Protein AF-A0A2E4LG62-F1 (afdb_monomer_lite)

Radius of gyration: 18.23 Å; chains: 1; bounding box: 43×24×70 Å

pLDDT: mean 83.79, std 17.03, range [43.47, 97.44]

Structure (mmCIF, N/CA/C/O backbone):
data_AF-A0A2E4LG62-F1
#
_entry.id   AF-A0A2E4LG62-F1
#
loop_
_atom_site.group_PDB
_atom_site.id
_atom_site.type_symbol
_atom_site.label_atom_id
_atom_site.label_alt_id
_atom_site.label_comp_id
_atom_site.label_asym_id
_atom_site.label_entity_id
_atom_site.label_seq_id
_atom_site.pdbx_PDB_ins_code
_atom_site.Cartn_x
_atom_site.Cartn_y
_atom_site.Cartn_z
_atom_site.occupancy
_atom_site.B_iso_or_equiv
_atom_site.auth_seq_id
_atom_site.auth_comp_id
_atom_site.auth_asym_id
_atom_site.auth_atom_id
_atom_site.pdbx_PDB_model_num
ATOM 1 N N . MET A 1 1 ? -5.673 -0.926 -17.988 1.00 55.50 1 MET A N 1
ATOM 2 C CA . MET A 1 1 ? -4.656 -1.997 -17.937 1.00 55.50 1 MET A CA 1
ATOM 3 C C . MET A 1 1 ? -4.007 -1.927 -16.561 1.00 55.50 1 MET A C 1
ATOM 5 O O . MET A 1 1 ? -3.935 -0.825 -16.035 1.00 55.50 1 MET A O 1
ATOM 9 N N . ILE A 1 2 ? -3.668 -3.053 -15.926 1.00 65.44 2 ILE A N 1
ATOM 10 C CA . ILE A 1 2 ? -2.870 -3.044 -14.687 1.00 65.44 2 ILE A CA 1
ATOM 11 C C . ILE A 1 2 ? -1.442 -3.354 -15.114 1.00 65.44 2 ILE A C 1
ATOM 13 O O . ILE A 1 2 ? -1.186 -4.470 -15.559 1.00 65.44 2 ILE A O 1
ATOM 17 N N . ASP A 1 3 ? -0.545 -2.382 -14.987 1.00 74.25 3 ASP A N 1
ATOM 18 C CA . ASP A 1 3 ? 0.838 -2.543 -15.449 1.00 74.25 3 ASP A CA 1
ATOM 19 C C . ASP A 1 3 ? 1.699 -3.269 -14.410 1.00 74.25 3 ASP A C 1
ATOM 21 O O . ASP A 1 3 ? 2.605 -4.026 -14.756 1.00 74.25 3 ASP A O 1
ATOM 25 N N . TYR A 1 4 ? 1.371 -3.106 -13.123 1.00 87.12 4 TYR A N 1
ATOM 26 C CA . TYR A 1 4 ? 2.115 -3.694 -12.013 1.00 87.12 4 TYR A CA 1
ATOM 27 C C . TYR A 1 4 ? 1.206 -4.115 -10.854 1.00 87.12 4 TYR A C 1
ATOM 29 O O . TYR A 1 4 ? 0.151 -3.527 -10.608 1.00 87.12 4 TYR A O 1
ATOM 37 N N . LEU A 1 5 ? 1.651 -5.137 -10.118 1.00 94.88 5 LEU A N 1
ATOM 38 C CA . LEU A 1 5 ? 1.071 -5.541 -8.841 1.00 94.88 5 LEU A CA 1
ATOM 39 C C . LEU A 1 5 ? 1.925 -5.022 -7.683 1.00 94.88 5 LEU A C 1
ATOM 41 O O . LEU A 1 5 ? 3.155 -5.027 -7.753 1.00 94.88 5 LEU A O 1
ATOM 45 N N . TYR A 1 6 ? 1.235 -4.625 -6.622 1.00 96.38 6 TYR A N 1
ATOM 46 C CA . TYR A 1 6 ? 1.776 -4.066 -5.391 1.00 96.38 6 TYR A CA 1
ATOM 47 C C . TYR A 1 6 ? 1.374 -4.946 -4.216 1.00 96.38 6 TYR A C 1
ATOM 49 O O . TYR A 1 6 ? 0.256 -5.472 -4.193 1.00 96.38 6 TYR A O 1
ATOM 57 N N . THR A 1 7 ? 2.262 -5.108 -3.243 1.00 97.44 7 THR A N 1
ATOM 58 C CA . THR A 1 7 ? 2.039 -5.988 -2.091 1.00 97.44 7 THR A CA 1
ATOM 59 C C . THR A 1 7 ? 1.601 -5.175 -0.882 1.00 97.44 7 THR A C 1
ATOM 61 O O . THR A 1 7 ? 2.104 -4.083 -0.647 1.00 97.44 7 THR A O 1
ATOM 64 N N . VAL A 1 8 ? 0.683 -5.710 -0.078 1.00 97.25 8 VAL A N 1
ATOM 65 C CA . VAL A 1 8 ? 0.341 -5.136 1.227 1.00 97.25 8 VAL A CA 1
ATOM 66 C C . VAL A 1 8 ? 0.858 -6.052 2.325 1.00 97.25 8 VAL A C 1
ATOM 68 O O . VAL A 1 8 ? 0.540 -7.246 2.351 1.00 97.25 8 VAL A O 1
ATOM 71 N N . TYR A 1 9 ? 1.626 -5.476 3.243 1.00 96.19 9 TYR A N 1
ATOM 72 C CA . TYR A 1 9 ? 2.153 -6.120 4.434 1.00 96.19 9 TYR A CA 1
ATOM 73 C C . TYR A 1 9 ? 1.497 -5.521 5.677 1.00 96.19 9 TYR A C 1
ATOM 75 O O . TYR A 1 9 ? 1.396 -4.307 5.795 1.00 96.19 9 TYR A O 1
ATOM 83 N N . PHE A 1 10 ? 1.087 -6.357 6.623 1.00 93.50 10 PHE A N 1
ATOM 84 C CA . PHE A 1 10 ? 0.621 -5.955 7.947 1.00 93.50 10 PHE A CA 1
ATOM 85 C C . PHE A 1 10 ? 1.522 -6.593 8.999 1.00 93.50 10 PHE A C 1
ATOM 87 O O . PHE A 1 10 ? 1.630 -7.819 9.040 1.00 93.50 10 PHE A O 1
ATOM 94 N N . ASN A 1 11 ? 2.210 -5.779 9.807 1.00 90.94 11 ASN A N 1
ATOM 95 C CA . ASN A 1 11 ? 3.221 -6.235 10.771 1.00 90.94 11 ASN A CA 1
ATOM 96 C C . ASN A 1 11 ? 4.191 -7.266 10.151 1.00 90.94 11 ASN A C 1
ATOM 98 O O . ASN A 1 11 ? 4.348 -8.383 10.644 1.00 90.94 11 ASN A O 1
ATOM 102 N N . ASN A 1 12 ? 4.788 -6.897 9.011 1.00 87.75 12 ASN A N 1
ATOM 103 C CA . ASN A 1 12 ? 5.714 -7.701 8.197 1.00 87.75 12 ASN A CA 1
ATOM 104 C C . ASN A 1 12 ? 5.143 -9.006 7.609 1.00 87.75 12 ASN A C 1
ATOM 106 O O . ASN A 1 12 ? 5.885 -9.806 7.042 1.00 87.75 12 ASN A O 1
ATOM 110 N N . ARG A 1 13 ? 3.825 -9.227 7.673 1.00 91.19 13 ARG A N 1
ATOM 111 C CA . ARG A 1 13 ? 3.161 -10.366 7.023 1.00 91.19 13 ARG A CA 1
ATOM 112 C C . ARG A 1 13 ? 2.406 -9.910 5.789 1.00 91.19 13 ARG A C 1
ATOM 114 O O . ARG A 1 13 ? 1.608 -8.983 5.859 1.00 91.19 13 ARG A O 1
ATOM 121 N N . LYS A 1 14 ? 2.620 -10.580 4.660 1.00 95.19 14 LYS A N 1
ATOM 122 C CA . LYS A 1 14 ? 1.861 -10.324 3.433 1.00 95.19 14 LYS A CA 1
ATOM 123 C C . LYS A 1 14 ? 0.384 -10.670 3.649 1.00 95.19 14 LYS A C 1
ATOM 125 O O . LYS A 1 14 ? 0.074 -11.799 4.015 1.00 95.19 14 LYS A O 1
ATOM 130 N N . ILE A 1 15 ? -0.507 -9.718 3.376 1.00 95.31 15 ILE A N 1
ATOM 131 C CA . ILE A 1 15 ? -1.966 -9.892 3.500 1.00 95.31 15 ILE A CA 1
ATOM 132 C C . ILE A 1 15 ? -2.702 -9.812 2.160 1.00 95.31 15 ILE A C 1
ATOM 134 O O . ILE A 1 15 ? -3.852 -10.227 2.064 1.00 95.31 15 ILE A O 1
ATOM 138 N N . GLY A 1 16 ? -2.062 -9.295 1.108 1.00 96.50 16 GLY A N 1
ATOM 139 C CA . GLY A 1 16 ? -2.695 -9.208 -0.204 1.00 96.50 16 GLY A CA 1
ATOM 140 C C . GLY A 1 16 ? -1.828 -8.547 -1.266 1.00 96.50 16 GLY A C 1
ATOM 141 O O . GLY A 1 16 ? -0.735 -8.057 -0.984 1.00 96.50 16 GLY A O 1
ATOM 142 N N . VAL A 1 17 ? -2.338 -8.549 -2.499 1.00 96.94 17 VAL A N 1
ATOM 143 C CA . VAL A 1 17 ? -1.755 -7.848 -3.650 1.00 96.94 17 VAL A CA 1
ATOM 144 C C . VAL A 1 17 ? -2.838 -7.084 -4.408 1.00 96.94 17 VAL A C 1
ATOM 146 O O . VAL A 1 17 ? -3.984 -7.529 -4.467 1.00 96.94 17 VAL A O 1
ATOM 149 N N . PHE A 1 18 ? -2.494 -5.936 -4.986 1.00 95.81 18 PHE A N 1
ATOM 150 C CA . PHE A 1 18 ? -3.436 -5.074 -5.702 1.00 95.81 18 PHE A CA 1
ATOM 151 C C . PHE A 1 18 ? -2.775 -4.352 -6.877 1.00 95.81 18 PHE A C 1
ATOM 153 O O . PHE A 1 18 ? -1.559 -4.218 -6.930 1.00 95.81 18 PHE A O 1
ATOM 160 N N . GLY A 1 19 ? -3.582 -3.856 -7.816 1.00 95.38 19 GLY A N 1
ATOM 161 C CA . GLY A 1 19 ? -3.109 -3.140 -9.009 1.00 95.38 19 GLY A CA 1
ATOM 162 C C . GLY A 1 19 ? -2.933 -1.629 -8.827 1.00 95.38 19 GLY A C 1
ATOM 163 O O . GLY A 1 19 ? -3.281 -0.880 -9.729 1.00 95.38 19 GLY A O 1
ATOM 164 N N . GLY A 1 20 ? -2.529 -1.149 -7.647 1.00 93.25 20 GLY A N 1
ATOM 165 C CA . GLY A 1 20 ? -2.232 0.277 -7.409 1.00 93.25 20 GLY A CA 1
ATOM 166 C C . GLY A 1 20 ? -3.438 1.189 -7.118 1.00 93.25 20 GLY A C 1
ATOM 167 O O . GLY A 1 20 ? -3.261 2.295 -6.622 1.00 93.25 20 GLY A O 1
ATOM 168 N N . SER A 1 21 ? -4.676 0.739 -7.360 1.00 95.56 21 SER A N 1
ATOM 169 C CA . SER A 1 21 ? -5.884 1.534 -7.070 1.00 95.56 21 SER A CA 1
ATOM 170 C C . SER A 1 21 ? -6.243 1.565 -5.576 1.00 95.56 21 SER A C 1
ATOM 172 O O . SER A 1 21 ? -6.238 0.513 -4.924 1.00 95.56 21 SER A O 1
ATOM 174 N N . THR A 1 22 ? -6.745 2.700 -5.089 1.00 95.81 22 THR A N 1
ATOM 175 C CA . THR A 1 22 ? -7.315 2.869 -3.741 1.00 95.81 22 THR A CA 1
ATOM 176 C C . THR A 1 22 ? -8.420 1.858 -3.448 1.00 95.81 22 THR A C 1
ATOM 178 O O . THR A 1 22 ? -8.436 1.241 -2.386 1.00 95.81 22 THR A O 1
ATOM 18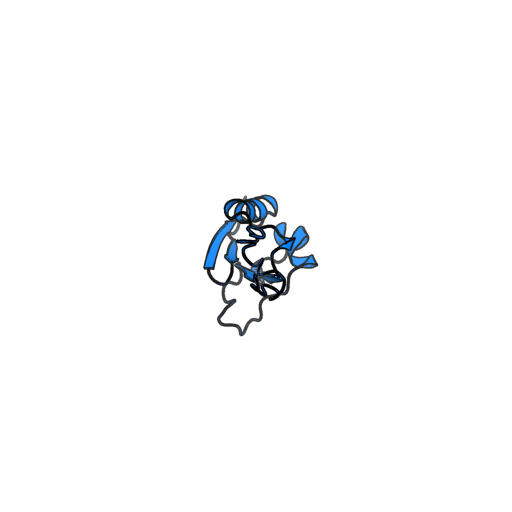1 N N . LYS A 1 23 ? -9.335 1.630 -4.402 1.00 95.75 23 LYS A N 1
ATOM 182 C CA . LYS A 1 23 ? -10.455 0.689 -4.229 1.00 95.75 23 LYS A CA 1
ATOM 183 C C . LYS A 1 23 ? -9.966 -0.724 -3.900 1.00 95.75 23 LYS A C 1
ATOM 185 O O . LYS A 1 23 ? -10.486 -1.364 -2.989 1.00 95.75 23 LYS A O 1
ATOM 190 N N . SER A 1 24 ? -8.965 -1.204 -4.634 1.00 95.31 24 SER A N 1
ATOM 191 C CA . SER A 1 24 ? -8.405 -2.544 -4.430 1.00 95.31 24 SER A CA 1
ATOM 192 C C . SER A 1 24 ? -7.613 -2.638 -3.126 1.00 95.31 24 SER A C 1
ATOM 194 O O . SER A 1 24 ? -7.739 -3.631 -2.416 1.00 95.31 24 SER A O 1
ATOM 196 N N . PHE A 1 25 ? -6.871 -1.587 -2.766 1.00 96.50 25 PHE A N 1
ATOM 197 C CA . PHE A 1 25 ? -6.181 -1.504 -1.479 1.00 96.50 25 PHE A CA 1
ATOM 198 C C . PHE A 1 25 ? -7.163 -1.560 -0.296 1.00 96.50 25 PHE A C 1
ATOM 200 O O . PHE A 1 25 ? -7.017 -2.399 0.590 1.00 96.50 25 PHE A O 1
ATOM 207 N N . LEU A 1 26 ? -8.230 -0.753 -0.315 1.00 96.00 26 LEU A N 1
ATOM 208 C CA . LEU A 1 26 ? -9.262 -0.763 0.729 1.00 96.00 26 LEU A CA 1
ATOM 209 C C . LEU A 1 26 ? -9.994 -2.106 0.828 1.00 96.00 26 LEU A C 1
ATOM 211 O O . LEU A 1 26 ? -10.352 -2.523 1.928 1.00 96.00 26 LEU A O 1
ATOM 215 N N . LYS A 1 27 ? -10.182 -2.814 -0.294 1.00 96.31 27 LYS A N 1
ATOM 216 C CA . LYS A 1 27 ? -10.746 -4.171 -0.290 1.00 96.31 27 LYS A CA 1
ATOM 217 C C . LYS A 1 27 ? -9.855 -5.155 0.475 1.00 96.31 27 LYS A C 1
ATOM 219 O O . LYS A 1 27 ? -10.385 -5.982 1.213 1.00 96.31 27 LYS A O 1
ATOM 224 N N . ILE A 1 28 ? -8.528 -5.051 0.339 1.00 96.31 28 ILE A N 1
ATOM 225 C CA . ILE A 1 28 ? -7.580 -5.863 1.120 1.00 96.31 28 ILE A CA 1
ATOM 226 C C . ILE A 1 28 ? -7.738 -5.558 2.610 1.00 96.31 28 ILE A C 1
ATOM 228 O O . ILE A 1 28 ? -7.913 -6.485 3.395 1.00 96.31 28 ILE A O 1
ATOM 232 N N . LEU A 1 29 ? -7.757 -4.280 3.002 1.00 93.50 29 LEU A N 1
ATOM 233 C CA . LEU A 1 29 ? -7.927 -3.910 4.413 1.00 93.50 29 LEU A CA 1
ATOM 234 C C . LEU A 1 29 ? -9.261 -4.418 4.981 1.00 93.50 29 LEU A C 1
ATOM 236 O O . LEU A 1 29 ? -9.301 -5.004 6.061 1.00 93.50 29 LEU A O 1
ATOM 240 N N . GLY A 1 30 ? -10.345 -4.266 4.217 1.00 90.69 30 GLY A N 1
ATOM 241 C CA . GLY A 1 30 ? -11.671 -4.755 4.590 1.00 90.69 30 GLY A CA 1
ATOM 242 C C . GLY A 1 30 ? -11.735 -6.275 4.764 1.00 90.69 30 GLY A C 1
ATOM 243 O O . GLY A 1 30 ? -12.437 -6.746 5.652 1.00 90.69 30 GLY A O 1
ATOM 244 N N . SER A 1 31 ? -10.963 -7.044 3.984 1.00 91.94 31 SER A N 1
ATOM 245 C CA . SER A 1 31 ? -10.925 -8.515 4.085 1.00 91.94 31 SER A CA 1
ATOM 246 C C . SER A 1 31 ? -10.381 -9.035 5.419 1.00 91.94 31 SER A C 1
ATOM 248 O O . SER A 1 31 ? -10.689 -10.157 5.809 1.00 91.94 31 SER A O 1
ATOM 250 N N . ILE A 1 32 ? -9.621 -8.203 6.135 1.00 87.94 32 ILE A N 1
ATOM 251 C CA . ILE A 1 32 ? -9.072 -8.497 7.464 1.00 87.94 32 ILE A CA 1
ATOM 252 C C . ILE A 1 32 ? -9.663 -7.588 8.555 1.00 87.94 32 ILE A C 1
ATOM 254 O O . ILE A 1 32 ? -9.097 -7.476 9.638 1.00 87.94 32 ILE A O 1
ATOM 258 N N . ASN A 1 33 ? -10.783 -6.910 8.267 1.00 88.56 33 ASN A N 1
ATOM 259 C CA . ASN A 1 33 ? -11.446 -5.955 9.163 1.00 88.56 33 ASN A CA 1
ATOM 260 C C . ASN A 1 33 ? -10.516 -4.842 9.706 1.00 88.56 33 ASN A C 1
ATOM 262 O O . ASN A 1 33 ? -10.682 -4.349 10.823 1.00 88.56 33 ASN A O 1
ATOM 266 N N . LEU A 1 34 ? -9.522 -4.431 8.914 1.00 86.31 34 LEU A N 1
ATOM 267 C CA . LEU A 1 34 ? -8.581 -3.376 9.275 1.00 86.31 34 LEU A CA 1
ATOM 268 C C . LEU A 1 34 ? -9.078 -2.030 8.739 1.00 86.31 34 LEU A C 1
ATOM 270 O O . LEU A 1 34 ? -9.319 -1.862 7.545 1.00 86.31 34 LEU A O 1
ATOM 274 N N . LYS A 1 35 ? -9.219 -1.039 9.622 1.00 89.19 35 LYS A N 1
ATOM 275 C CA . LYS A 1 35 ? -9.566 0.339 9.242 1.00 89.19 35 LYS A CA 1
ATOM 276 C C . LYS A 1 35 ? -8.303 1.182 9.117 1.00 89.19 35 LYS A C 1
ATOM 278 O O . LYS A 1 35 ? -7.374 1.014 9.900 1.00 89.19 35 LYS A O 1
ATOM 283 N N . LEU A 1 36 ? -8.304 2.155 8.201 1.00 88.50 36 LEU A N 1
ATOM 284 C CA . LEU A 1 36 ? -7.169 3.071 8.008 1.00 88.50 36 LEU A CA 1
ATOM 285 C C . LEU A 1 36 ? -6.741 3.788 9.294 1.00 88.50 36 LEU A C 1
ATOM 287 O O . LEU A 1 36 ? -5.556 4.012 9.498 1.00 88.50 36 LEU A O 1
ATOM 291 N N . ASN A 1 37 ? -7.697 4.149 10.151 1.00 86.50 37 ASN A N 1
ATOM 292 C CA . ASN A 1 37 ? -7.425 4.855 11.405 1.00 86.50 37 ASN A CA 1
ATOM 293 C C . ASN A 1 37 ? -6.839 3.947 12.497 1.00 86.50 37 ASN A C 1
ATOM 295 O O . ASN A 1 37 ? -6.328 4.454 13.485 1.00 86.50 37 ASN A O 1
ATOM 299 N N . ASN A 1 38 ? -6.893 2.626 12.315 1.00 86.44 38 ASN A N 1
ATOM 300 C CA . ASN A 1 38 ? -6.333 1.661 13.259 1.00 86.44 38 ASN A CA 1
ATOM 301 C C . ASN A 1 38 ? -4.875 1.312 12.915 1.00 86.44 38 ASN A C 1
ATOM 303 O O . ASN A 1 38 ? -4.263 0.492 13.593 1.00 86.44 38 ASN A O 1
ATOM 307 N N . ILE A 1 39 ? -4.321 1.884 11.846 1.00 90.12 39 ILE A N 1
ATOM 308 C CA . ILE A 1 39 ? -2.935 1.675 11.435 1.00 90.12 39 ILE A CA 1
ATOM 309 C C . ILE A 1 39 ? -2.102 2.800 12.042 1.00 90.12 39 ILE A C 1
ATOM 311 O O . ILE A 1 39 ? -2.388 3.973 11.815 1.00 90.12 39 ILE A O 1
ATOM 315 N N . SER A 1 40 ? -1.085 2.435 12.820 1.00 90.44 40 SER A N 1
ATOM 316 C CA . SER A 1 40 ? -0.219 3.391 13.510 1.00 90.44 40 SER A CA 1
ATOM 317 C C . SER A 1 40 ? 0.710 4.102 12.533 1.00 90.44 40 SER A C 1
ATOM 319 O O . SER A 1 40 ? 0.861 5.314 12.612 1.00 90.44 40 SER A O 1
ATOM 321 N N . HIS A 1 41 ? 1.320 3.352 11.611 1.00 92.06 41 HIS A N 1
ATOM 322 C CA . HIS A 1 41 ? 2.201 3.907 10.585 1.00 92.06 41 HIS A CA 1
ATOM 323 C C . HIS A 1 41 ? 1.994 3.209 9.244 1.00 92.06 41 HIS A C 1
ATOM 325 O O . HIS A 1 41 ? 1.797 1.992 9.181 1.00 92.06 41 HIS A O 1
ATOM 331 N N . PHE A 1 42 ? 2.088 3.995 8.176 1.00 94.38 42 PHE A N 1
ATOM 332 C CA . PHE A 1 42 ? 2.143 3.518 6.803 1.00 94.38 42 PHE A CA 1
ATOM 333 C C . PHE A 1 42 ? 3.553 3.769 6.273 1.00 94.38 42 PHE A C 1
ATOM 335 O O . PHE A 1 42 ? 3.983 4.918 6.210 1.00 94.38 42 PHE A O 1
ATOM 342 N N . TYR A 1 43 ? 4.247 2.718 5.850 1.00 95.88 43 TYR A N 1
ATOM 343 C CA . TYR A 1 43 ? 5.433 2.855 5.013 1.00 95.88 43 TYR A CA 1
ATOM 344 C C . TYR A 1 43 ? 5.119 2.430 3.586 1.00 95.88 43 TYR A C 1
ATOM 346 O O . TYR A 1 43 ? 4.286 1.548 3.365 1.00 95.88 43 TYR A O 1
ATOM 354 N N . PHE A 1 44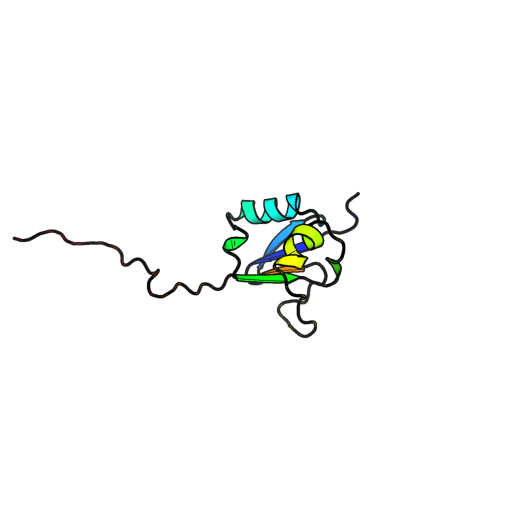 ? 5.779 3.043 2.612 1.00 96.38 44 PHE A N 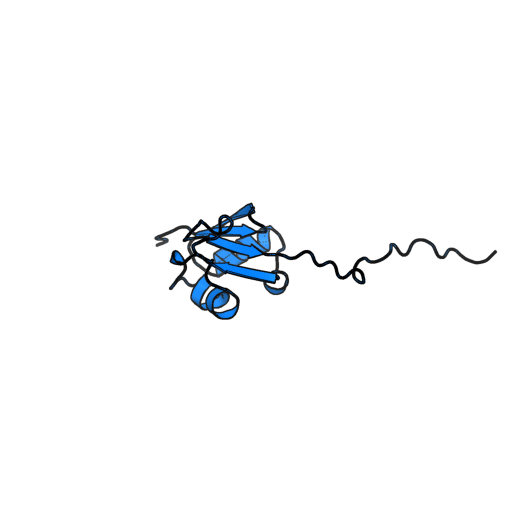1
ATOM 355 C CA . PHE A 1 44 ? 5.606 2.689 1.208 1.00 96.38 44 PHE A CA 1
ATOM 356 C C . PHE A 1 44 ? 6.942 2.605 0.478 1.00 96.38 44 PHE A C 1
ATOM 358 O O . PHE A 1 44 ? 7.845 3.403 0.713 1.00 96.38 44 PHE A O 1
ATOM 365 N N . GLY A 1 45 ? 7.065 1.632 -0.420 1.00 95.12 45 GLY A N 1
ATOM 366 C CA . GLY A 1 45 ? 8.195 1.541 -1.334 1.00 95.12 45 GLY A CA 1
ATOM 367 C C . GLY A 1 45 ? 8.111 2.568 -2.470 1.00 95.12 45 GLY A C 1
ATOM 368 O O . GLY A 1 45 ? 7.028 2.993 -2.879 1.00 95.12 45 GLY A O 1
ATOM 369 N N . GLN A 1 46 ? 9.267 2.943 -3.019 1.00 93.62 46 GLN A N 1
ATOM 370 C CA . GLN A 1 46 ? 9.403 4.004 -4.027 1.00 93.62 46 GLN A CA 1
ATOM 371 C C . GLN A 1 46 ? 8.614 3.753 -5.322 1.00 93.62 46 GLN A C 1
ATOM 373 O O . GLN A 1 46 ? 8.253 4.689 -6.027 1.00 93.62 46 GLN A O 1
ATOM 378 N N . LYS A 1 47 ? 8.292 2.506 -5.679 1.00 94.75 47 LYS A N 1
ATOM 379 C CA . LYS A 1 47 ? 7.554 2.220 -6.923 1.00 94.75 47 LYS A CA 1
ATOM 380 C C . LYS A 1 47 ? 6.056 2.523 -6.819 1.00 94.75 47 LYS A C 1
ATOM 382 O O . LYS A 1 47 ? 5.343 2.324 -7.801 1.00 94.75 47 LYS A O 1
ATOM 387 N N . LEU A 1 48 ? 5.576 2.982 -5.660 1.00 94.50 48 LEU A N 1
ATOM 388 C CA . LEU A 1 48 ? 4.195 3.426 -5.459 1.00 94.50 48 LEU A CA 1
ATOM 389 C C . LEU A 1 48 ? 3.952 4.885 -5.875 1.00 94.50 48 LEU A C 1
ATOM 391 O O . LEU A 1 48 ? 2.787 5.266 -5.983 1.00 94.50 48 LEU A O 1
ATOM 395 N N . TYR A 1 49 ? 4.992 5.684 -6.145 1.00 94.56 49 TYR A N 1
ATOM 396 C CA . TYR A 1 49 ? 4.824 7.052 -6.649 1.00 94.56 49 TYR A CA 1
ATOM 397 C C . TYR A 1 49 ? 3.962 7.085 -7.924 1.00 94.56 49 TYR A C 1
ATOM 399 O O . TYR A 1 49 ? 4.155 6.283 -8.838 1.00 94.56 49 TYR A O 1
ATOM 407 N N . GLY A 1 50 ? 2.995 8.009 -7.968 1.00 91.62 50 GLY A N 1
ATOM 408 C CA . GLY A 1 50 ? 2.069 8.183 -9.096 1.00 91.62 50 GLY A CA 1
ATOM 409 C C . GLY A 1 50 ? 0.969 7.120 -9.205 1.00 91.62 50 GLY A C 1
ATOM 410 O O . GLY A 1 50 ? 0.260 7.066 -10.209 1.00 91.62 50 GLY A O 1
ATOM 411 N N . THR A 1 51 ? 0.820 6.246 -8.205 1.00 94.88 51 THR A N 1
ATOM 412 C CA . THR A 1 51 ? -0.339 5.347 -8.121 1.00 94.88 51 THR A CA 1
ATOM 413 C C . THR A 1 51 ? -1.527 6.049 -7.467 1.00 94.88 51 THR A C 1
ATOM 415 O O . THR A 1 51 ? -1.363 6.863 -6.563 1.00 94.88 51 THR A O 1
ATOM 418 N N . ASP A 1 52 ? -2.750 5.654 -7.829 1.00 95.44 52 ASP A N 1
ATOM 419 C CA . ASP A 1 52 ? -3.967 6.219 -7.226 1.00 95.44 52 ASP A CA 1
ATOM 420 C C . ASP A 1 52 ? -4.013 6.038 -5.694 1.00 95.44 52 ASP A C 1
ATOM 422 O O . ASP A 1 52 ? -4.517 6.909 -4.987 1.00 95.44 52 ASP A O 1
ATOM 426 N N . VAL A 1 53 ? -3.477 4.931 -5.155 1.00 95.62 53 VAL A N 1
ATOM 427 C CA . VAL A 1 53 ? -3.359 4.744 -3.697 1.00 95.62 53 VAL A CA 1
ATOM 428 C C . VAL A 1 53 ? -2.358 5.715 -3.070 1.00 95.62 53 VAL A C 1
ATOM 430 O O . VAL A 1 53 ? -2.565 6.150 -1.934 1.00 95.62 53 VAL A O 1
ATOM 433 N N . PHE A 1 54 ? -1.288 6.065 -3.786 1.00 96.88 54 PHE A N 1
ATOM 434 C CA . PHE A 1 54 ? -0.307 7.022 -3.304 1.00 96.88 54 PHE A CA 1
ATOM 435 C C . PHE A 1 54 ? -0.936 8.406 -3.195 1.00 96.88 54 PHE A C 1
ATOM 437 O O . PHE A 1 54 ? -1.042 8.921 -2.083 1.00 96.88 54 PHE A O 1
ATOM 444 N N . ASP A 1 55 ? -1.486 8.916 -4.295 1.00 96.12 55 ASP A N 1
ATOM 445 C CA . ASP A 1 55 ? -2.060 10.264 -4.372 1.00 96.12 55 ASP A CA 1
ATOM 446 C C . ASP A 1 55 ? -3.214 10.471 -3.368 1.00 96.12 55 ASP A C 1
ATOM 448 O O . ASP A 1 55 ? -3.445 11.560 -2.840 1.00 96.12 55 ASP A O 1
ATOM 452 N N . LYS A 1 56 ? -3.989 9.415 -3.080 1.00 95.94 56 LYS A N 1
ATOM 453 C CA . LYS A 1 56 ? -5.172 9.523 -2.210 1.00 95.94 56 LYS A CA 1
ATOM 454 C C . LYS A 1 56 ? -4.911 9.194 -0.748 1.00 95.94 56 LYS A C 1
ATOM 456 O O . LYS A 1 56 ? -5.632 9.714 0.109 1.00 95.94 56 LYS A O 1
ATOM 461 N N . ILE A 1 57 ? -3.949 8.320 -0.452 1.00 94.88 57 ILE A N 1
ATOM 462 C CA . ILE A 1 57 ? -3.728 7.787 0.900 1.00 94.88 57 ILE A CA 1
ATOM 463 C C . ILE A 1 57 ? -2.280 7.973 1.347 1.00 94.88 57 ILE A C 1
ATOM 465 O O . ILE A 1 57 ? -2.056 8.577 2.398 1.00 94.88 57 ILE A O 1
ATOM 469 N N . LEU A 1 58 ? -1.313 7.431 0.602 1.00 95.38 58 LEU A N 1
ATOM 470 C CA . LEU A 1 58 ? 0.067 7.324 1.093 1.00 95.38 58 LEU A CA 1
ATOM 471 C C . LEU A 1 58 ? 0.781 8.676 1.136 1.00 95.38 58 LEU A C 1
ATOM 473 O O . LEU A 1 58 ? 1.547 8.894 2.062 1.00 95.38 58 LEU A O 1
ATOM 477 N N . GLU A 1 59 ? 0.474 9.606 0.234 1.00 95.50 59 GLU A N 1
ATOM 478 C CA . GLU A 1 59 ? 1.024 10.969 0.271 1.00 95.50 59 GLU A CA 1
ATOM 479 C C . GLU A 1 59 ? 0.670 11.690 1.586 1.00 95.50 59 GLU A C 1
ATOM 481 O O . GLU A 1 59 ? 1.462 12.451 2.131 1.00 95.50 59 GLU A O 1
ATOM 486 N N . LYS A 1 60 ? -0.521 11.416 2.134 1.00 92.50 60 LYS A N 1
ATOM 487 C CA . LYS A 1 60 ? -1.059 12.119 3.311 1.00 92.50 60 LYS A CA 1
ATOM 488 C C . LYS A 1 60 ? -0.754 11.428 4.635 1.00 92.50 60 LYS A C 1
ATOM 490 O O . LYS A 1 60 ? -0.727 12.084 5.671 1.00 92.50 60 LYS A O 1
ATOM 495 N N . LYS A 1 61 ? -0.642 10.097 4.625 1.00 90.62 61 LYS A N 1
ATOM 496 C CA . LYS A 1 61 ? -0.524 9.266 5.840 1.00 90.62 61 LYS A CA 1
ATOM 497 C C . LYS A 1 61 ? 0.741 8.414 5.886 1.00 90.62 61 LYS A C 1
ATOM 499 O O . LYS A 1 61 ? 1.004 7.788 6.910 1.00 90.62 61 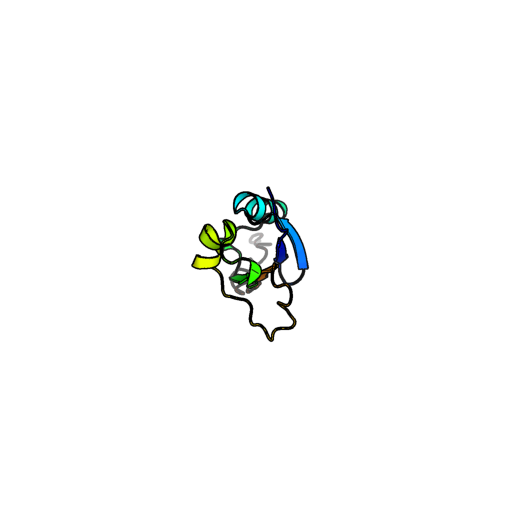LYS A O 1
ATOM 504 N N . GLY A 1 62 ? 1.454 8.313 4.771 1.00 92.38 62 GLY A N 1
ATOM 505 C CA . GLY A 1 62 ? 2.592 7.432 4.593 1.00 92.38 62 GLY A CA 1
ATOM 506 C C . GLY A 1 62 ? 3.929 8.129 4.750 1.00 92.38 62 GLY A C 1
ATOM 507 O O . GLY A 1 62 ? 4.057 9.344 4.652 1.00 92.38 62 GLY A O 1
ATOM 508 N N . THR A 1 63 ? 4.948 7.317 4.975 1.00 94.75 63 THR A N 1
ATOM 509 C CA . THR A 1 63 ? 6.352 7.708 4.924 1.00 94.75 63 THR A CA 1
ATOM 510 C C . THR A 1 63 ? 7.068 6.769 3.967 1.00 94.75 63 THR A C 1
ATOM 512 O O . THR A 1 63 ? 6.796 5.567 3.957 1.00 94.75 63 THR A O 1
ATOM 515 N N . GLU A 1 64 ? 7.971 7.293 3.145 1.00 95.12 64 GLU A N 1
ATOM 516 C CA . GLU A 1 64 ? 8.775 6.429 2.287 1.00 95.12 64 GLU A CA 1
ATOM 517 C C . GLU A 1 64 ? 9.585 5.453 3.154 1.00 95.12 64 GLU A C 1
ATOM 519 O O . GLU A 1 64 ? 10.147 5.820 4.189 1.00 95.12 64 GLU A O 1
ATOM 524 N N . ALA A 1 65 ? 9.592 4.184 2.761 1.00 92.19 65 ALA A N 1
ATOM 525 C CA . ALA A 1 65 ? 10.311 3.146 3.468 1.00 92.19 65 ALA A CA 1
ATOM 526 C C . ALA A 1 65 ? 11.828 3.427 3.452 1.00 92.19 65 ALA A C 1
ATOM 528 O O . ALA A 1 65 ? 12.394 3.652 2.381 1.00 92.19 65 ALA A O 1
ATOM 529 N N . PRO A 1 66 ? 12.516 3.372 4.608 1.00 86.75 66 PRO A N 1
ATOM 530 C CA . PRO A 1 66 ? 13.957 3.576 4.659 1.00 86.75 66 PRO A CA 1
ATOM 531 C C . PRO A 1 66 ? 14.693 2.481 3.882 1.00 86.75 66 PRO A C 1
ATOM 533 O O . PRO A 1 66 ? 14.541 1.290 4.162 1.00 86.75 66 PRO A O 1
ATOM 536 N N . SER A 1 67 ? 15.541 2.899 2.941 1.00 76.12 67 SER A N 1
ATOM 537 C CA . SER A 1 67 ? 16.238 2.022 1.988 1.00 76.12 67 SER A CA 1
ATOM 538 C C . SER A 1 67 ? 17.204 1.024 2.642 1.00 76.12 67 SER A C 1
ATOM 540 O O . SER A 1 67 ? 17.611 0.051 2.017 1.00 76.12 67 SER A O 1
ATOM 542 N N . ASN A 1 68 ? 17.583 1.252 3.901 1.00 80.00 68 ASN A N 1
ATOM 543 C CA . ASN A 1 68 ? 18.499 0.418 4.682 1.00 80.00 68 ASN A CA 1
ATOM 544 C C . ASN A 1 68 ? 17.791 -0.504 5.697 1.00 80.00 68 ASN A C 1
ATOM 546 O O . ASN A 1 68 ? 18.458 -1.139 6.513 1.00 80.00 68 ASN A O 1
ATOM 550 N N . SER A 1 69 ? 16.458 -0.590 5.676 1.00 82.19 69 SER A N 1
ATOM 551 C CA . SER A 1 69 ? 15.702 -1.427 6.611 1.00 82.19 69 SER A CA 1
ATOM 552 C C . SER A 1 69 ? 15.452 -2.828 6.060 1.00 82.19 69 SER A C 1
ATOM 554 O O . SER A 1 69 ? 14.802 -3.004 5.030 1.00 82.19 69 SER A O 1
ATOM 556 N N . ALA A 1 70 ? 15.863 -3.851 6.814 1.00 80.31 70 ALA A N 1
ATOM 557 C CA . ALA A 1 70 ? 15.545 -5.247 6.502 1.00 80.31 70 ALA A CA 1
ATOM 558 C C . ALA A 1 70 ? 14.030 -5.536 6.494 1.00 80.31 70 ALA A C 1
ATOM 56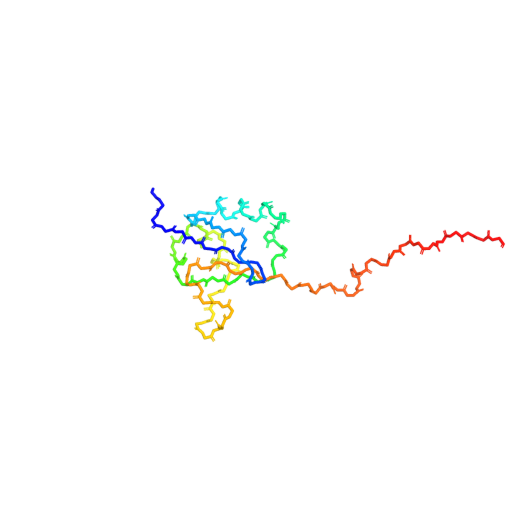0 O O . ALA A 1 70 ? 13.587 -6.490 5.862 1.00 80.31 70 ALA A O 1
ATOM 561 N N . ASN A 1 71 ? 13.230 -4.701 7.165 1.00 81.62 71 ASN A N 1
ATOM 562 C CA . ASN A 1 71 ? 11.782 -4.882 7.263 1.00 81.62 71 ASN A CA 1
ATOM 563 C C . ASN A 1 71 ? 11.013 -4.335 6.048 1.00 81.62 71 ASN A C 1
ATOM 565 O O . ASN A 1 71 ? 9.840 -4.665 5.890 1.00 81.62 71 ASN A O 1
ATOM 569 N N . PHE A 1 72 ? 11.646 -3.516 5.198 1.00 88.50 72 PHE A N 1
ATOM 570 C CA . PHE A 1 72 ? 10.964 -2.774 4.130 1.00 88.50 72 PHE A CA 1
ATOM 571 C C . PHE A 1 72 ? 11.661 -2.906 2.766 1.00 88.50 72 PHE A C 1
ATOM 573 O O . PHE A 1 72 ? 11.921 -1.918 2.088 1.00 88.50 72 PHE A O 1
ATOM 580 N N . GLN A 1 73 ? 11.979 -4.139 2.365 1.00 88.94 73 GLN A N 1
ATOM 581 C CA . GLN A 1 73 ? 12.737 -4.408 1.134 1.00 88.94 73 GLN A CA 1
ATOM 582 C C . GLN A 1 73 ? 11.893 -4.413 -0.156 1.00 88.94 73 GLN A C 1
ATOM 584 O O . GLN A 1 73 ? 12.451 -4.311 -1.244 1.00 88.94 73 GLN A O 1
ATOM 589 N N . ASP A 1 74 ? 10.564 -4.549 -0.071 1.00 93.00 74 ASP A N 1
ATOM 590 C CA . ASP A 1 74 ? 9.696 -4.534 -1.260 1.00 93.00 74 ASP A CA 1
ATOM 591 C C . ASP A 1 74 ? 9.457 -3.092 -1.739 1.00 93.00 74 ASP A C 1
ATOM 593 O O . ASP A 1 74 ? 8.664 -2.349 -1.157 1.00 93.00 74 ASP A O 1
ATOM 597 N N . GLU A 1 75 ? 10.106 -2.706 -2.840 1.00 93.62 75 GLU A N 1
ATOM 598 C CA . GLU A 1 75 ? 9.936 -1.390 -3.467 1.00 93.62 75 GLU A CA 1
ATOM 599 C C . GLU A 1 75 ? 8.498 -1.119 -3.949 1.00 93.62 75 GLU A C 1
ATOM 601 O O . GLU A 1 75 ? 8.139 0.034 -4.187 1.00 93.62 75 GLU A O 1
ATOM 606 N N . ARG A 1 76 ? 7.666 -2.158 -4.102 1.00 95.31 76 ARG A N 1
ATOM 607 C CA . ARG A 1 76 ? 6.233 -2.087 -4.445 1.00 95.31 76 ARG A CA 1
ATOM 608 C C . ARG A 1 76 ? 5.338 -2.421 -3.246 1.00 95.31 76 ARG A C 1
ATOM 610 O O . ARG A 1 76 ? 4.143 -2.677 -3.417 1.00 95.31 76 ARG A O 1
ATOM 617 N N . GLY A 1 77 ? 5.910 -2.438 -2.046 1.00 96.00 77 GLY A N 1
ATOM 618 C CA . GLY A 1 77 ? 5.232 -2.773 -0.806 1.00 96.00 77 GLY A CA 1
ATOM 619 C C . GLY A 1 77 ? 4.567 -1.567 -0.149 1.00 96.00 77 GLY A C 1
ATOM 620 O O . GLY A 1 77 ? 5.156 -0.494 -0.035 1.00 96.00 77 GLY A O 1
ATOM 621 N N . VAL A 1 78 ? 3.346 -1.765 0.340 1.00 96.94 78 VAL A N 1
ATOM 622 C CA . VAL A 1 78 ? 2.731 -0.938 1.382 1.00 96.94 78 VAL A CA 1
ATOM 623 C C . VAL A 1 78 ? 2.865 -1.696 2.697 1.00 96.94 78 VAL A C 1
ATOM 625 O O . VAL A 1 78 ? 2.340 -2.803 2.820 1.00 96.94 78 VAL A O 1
ATOM 628 N N . PHE A 1 79 ? 3.539 -1.116 3.683 1.00 96.12 79 PHE A N 1
ATOM 629 C CA . PHE A 1 79 ? 3.777 -1.731 4.984 1.00 96.12 79 PHE A CA 1
ATOM 630 C C . PHE A 1 79 ? 2.961 -1.019 6.054 1.00 96.12 79 PHE A C 1
ATOM 632 O O . PHE A 1 79 ? 3.120 0.173 6.307 1.00 96.12 79 PHE A O 1
ATOM 639 N N . LEU A 1 80 ? 2.067 -1.768 6.677 1.00 94.81 80 LEU A N 1
ATOM 640 C CA . LEU A 1 80 ? 1.138 -1.295 7.684 1.00 94.81 80 LEU A CA 1
ATOM 641 C C . LEU A 1 80 ? 1.644 -1.760 9.039 1.00 94.81 80 LEU A C 1
ATOM 643 O O . LEU A 1 80 ? 1.698 -2.964 9.306 1.00 94.81 80 LEU A O 1
ATOM 647 N N . ILE A 1 81 ? 2.013 -0.807 9.885 1.00 91.50 81 ILE A N 1
ATOM 648 C CA . ILE A 1 81 ? 2.427 -1.086 11.254 1.00 91.50 81 ILE A CA 1
ATOM 649 C C . ILE A 1 81 ? 1.256 -0.786 12.170 1.00 91.50 81 ILE A C 1
ATOM 651 O O . ILE A 1 81 ? 0.742 0.333 12.211 1.00 91.50 81 ILE A O 1
ATOM 655 N N . HIS A 1 82 ? 0.845 -1.801 12.913 1.00 85.00 82 HIS A N 1
ATOM 656 C CA . HIS A 1 82 ? -0.074 -1.659 14.022 1.00 85.00 82 HIS A CA 1
ATOM 657 C C . HIS A 1 82 ? 0.708 -1.907 15.304 1.00 85.00 82 HIS A C 1
ATOM 659 O O . HIS A 1 82 ? 1.019 -3.053 15.642 1.00 85.00 82 HIS A O 1
ATOM 665 N N . ASN A 1 83 ? 1.034 -0.821 16.005 1.00 74.31 83 ASN A N 1
ATOM 666 C CA . ASN A 1 83 ? 1.551 -0.922 17.355 1.00 74.31 83 ASN A CA 1
ATOM 667 C C . ASN A 1 83 ? 0.372 -1.299 18.245 1.00 74.31 83 ASN A C 1
ATOM 669 O O . ASN A 1 83 ? -0.492 -0.467 18.513 1.00 74.31 83 ASN A O 1
ATOM 673 N N . GLN A 1 84 ? 0.352 -2.538 18.731 1.00 60.34 84 GLN A N 1
ATOM 674 C CA . GLN A 1 84 ? -0.434 -2.891 19.908 1.00 60.34 84 GLN A CA 1
ATOM 675 C C . GLN A 1 84 ? 0.195 -2.219 21.137 1.00 60.34 84 GLN A C 1
ATOM 677 O O . GLN A 1 84 ? 0.685 -2.886 22.041 1.00 60.34 84 GLN A O 1
ATOM 682 N N . PHE A 1 85 ? 0.198 -0.887 21.193 1.00 48.62 85 PHE A N 1
ATOM 683 C CA . PHE A 1 85 ? 0.092 -0.243 22.491 1.00 48.62 85 PHE A CA 1
ATOM 684 C C . PHE A 1 85 ? -1.370 -0.399 22.883 1.00 48.62 85 PHE A C 1
ATOM 686 O O . PHE A 1 85 ? -2.209 0.448 22.600 1.00 48.62 85 PHE A O 1
ATOM 693 N N . ILE A 1 86 ? -1.683 -1.551 23.475 1.00 46.09 86 ILE A N 1
ATOM 694 C CA . ILE A 1 86 ? -2.801 -1.598 24.403 1.00 46.09 86 ILE A CA 1
ATOM 695 C C . ILE A 1 86 ? -2.358 -0.644 25.504 1.00 46.09 86 ILE A C 1
ATOM 697 O O . ILE A 1 86 ? -1.419 -0.957 26.240 1.00 46.09 86 ILE A O 1
ATOM 701 N N . ASP A 1 87 ? -2.948 0.550 25.555 1.00 43.47 87 ASP A N 1
ATOM 702 C CA . ASP A 1 87 ? -2.843 1.371 26.751 1.00 43.47 87 ASP A CA 1
ATOM 703 C C . ASP A 1 87 ? -3.224 0.436 27.911 1.00 43.47 87 ASP A C 1
ATOM 705 O O . ASP A 1 87 ? -4.245 -0.249 27.812 1.00 43.47 87 ASP A O 1
ATOM 709 N N . PRO A 1 88 ? -2.419 0.277 28.972 1.00 49.53 88 PRO A N 1
ATOM 710 C CA . PRO A 1 88 ? -2.777 -0.617 30.070 1.00 49.53 88 PRO A CA 1
ATOM 711 C C . PRO A 1 88 ? -4.150 -0.287 30.687 1.00 49.53 88 PRO A C 1
ATOM 713 O O . PRO A 1 88 ? -4.697 -1.122 31.401 1.00 49.53 88 PRO A O 1
ATOM 716 N N . LYS A 1 89 ? -4.729 0.882 30.370 1.00 52.94 89 LYS A N 1
ATOM 717 C CA . LYS A 1 89 ? -6.112 1.277 30.671 1.00 52.94 89 LYS A CA 1
ATOM 718 C C . LYS A 1 89 ? -7.185 0.651 29.763 1.00 52.94 89 LYS A C 1
ATOM 720 O O . LYS A 1 89 ? -8.316 0.502 30.205 1.00 52.94 89 LYS A O 1
ATOM 725 N N . ASP A 1 90 ? -6.839 0.265 28.535 1.00 48.22 90 ASP A N 1
ATOM 726 C CA . ASP A 1 90 ? -7.706 -0.427 27.565 1.00 48.22 90 ASP A CA 1
ATOM 727 C C . ASP A 1 90 ? -7.664 -1.958 27.705 1.00 48.22 90 ASP A C 1
ATOM 729 O O . ASP A 1 90 ? -8.426 -2.675 27.050 1.00 48.22 90 ASP A O 1
ATOM 733 N N . LYS A 1 91 ? -6.834 -2.494 28.615 1.00 49.03 91 LYS A N 1
ATOM 734 C CA . LYS A 1 91 ? -7.129 -3.798 29.219 1.00 49.03 91 LYS A CA 1
ATOM 735 C C . LYS A 1 91 ? -8.362 -3.613 30.095 1.00 49.03 91 LYS A C 1
ATOM 737 O O . LYS A 1 91 ? -8.252 -3.407 31.299 1.00 49.03 91 LYS A O 1
ATOM 742 N N . LEU A 1 92 ? -9.530 -3.692 29.464 1.00 48.47 92 LEU A N 1
ATOM 743 C CA . LEU A 1 92 ? -10.786 -3.985 30.133 1.00 48.47 92 LEU A CA 1
ATOM 744 C C . LEU A 1 92 ? -10.538 -5.185 31.050 1.00 48.47 92 LEU A C 1
ATOM 746 O O . LEU A 1 92 ? -10.426 -6.329 30.605 1.00 48.47 92 LEU A O 1
ATOM 750 N N . VAL A 1 93 ? -10.377 -4.887 32.336 1.00 53.28 93 VAL A N 1
ATOM 751 C CA . VAL A 1 93 ? -10.590 -5.827 33.428 1.00 53.28 93 VAL A CA 1
ATOM 752 C C . VAL A 1 93 ? -11.883 -6.573 33.109 1.00 53.28 93 VAL A C 1
ATOM 754 O O . VAL A 1 93 ? -12.890 -5.912 32.839 1.00 53.28 93 VAL A O 1
ATOM 757 N N . PRO A 1 94 ? -11.901 -7.916 33.112 1.00 46.31 94 PRO A N 1
ATOM 758 C CA . PRO A 1 94 ? -13.165 -8.624 33.135 1.00 46.31 94 PRO A CA 1
ATOM 759 C C . PRO A 1 94 ? -13.937 -8.106 34.348 1.00 46.31 94 PRO A C 1
ATOM 761 O O . PRO A 1 94 ? -13.491 -8.260 35.484 1.00 46.31 94 PRO A O 1
ATOM 764 N N . THR A 1 95 ? -15.062 -7.437 34.114 1.00 57.94 95 THR A N 1
ATOM 765 C CA . THR A 1 95 ? -16.033 -7.139 35.164 1.00 57.94 95 THR A CA 1
ATOM 766 C C . THR A 1 95 ? -16.714 -8.459 35.516 1.00 57.94 95 THR A C 1
ATOM 768 O O . THR A 1 95 ? -17.759 -8.802 34.980 1.00 57.94 95 THR A O 1
ATOM 771 N N . ALA A 1 96 ? -16.043 -9.258 36.334 1.00 53.22 96 ALA A N 1
ATOM 772 C CA . ALA A 1 96 ? -16.525 -10.507 36.902 1.00 53.22 96 ALA A CA 1
ATOM 773 C C . ALA A 1 96 ? -15.791 -10.627 38.246 1.00 53.22 96 ALA A C 1
ATOM 775 O O . ALA A 1 96 ? -14.578 -10.798 38.255 1.00 53.22 96 ALA A O 1
ATOM 776 N N . PHE A 1 97 ? -16.379 -10.446 39.423 1.00 53.91 97 PHE A N 1
ATOM 777 C CA . PHE A 1 97 ? -17.763 -10.510 39.867 1.00 53.91 97 PHE A CA 1
ATOM 778 C C . PHE A 1 97 ? -17.936 -9.456 40.973 1.00 53.91 97 PHE A C 1
ATOM 780 O O . PHE A 1 97 ? -17.141 -9.421 41.911 1.00 53.91 97 PHE A O 1
ATOM 787 N N . ILE A 1 98 ? -18.954 -8.605 40.868 1.00 53.81 98 ILE A N 1
ATOM 788 C CA . ILE A 1 98 ? -19.616 -8.049 42.050 1.00 53.81 98 ILE A CA 1
ATOM 789 C C . ILE A 1 98 ? -20.933 -8.822 42.107 1.00 53.81 98 ILE A C 1
ATOM 791 O O . ILE A 1 98 ? -21.899 -8.424 41.469 1.00 53.81 98 ILE A O 1
ATOM 795 N N . ASP A 1 99 ? -20.898 -9.988 42.746 1.00 52.91 99 ASP A N 1
ATOM 796 C CA . ASP A 1 99 ? -22.059 -10.555 43.439 1.00 52.91 99 ASP A CA 1
ATOM 797 C C . ASP A 1 99 ? -21.758 -10.257 44.912 1.00 52.91 99 ASP A C 1
ATOM 799 O O . ASP A 1 99 ? -20.747 -10.717 45.443 1.00 52.91 9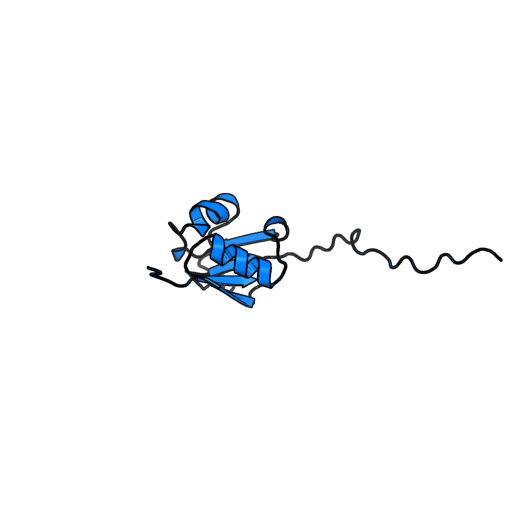9 ASP A O 1
ATOM 803 N N . ASP A 1 100 ? -22.270 -9.129 45.387 1.00 53.06 100 ASP A N 1
ATOM 804 C CA . ASP A 1 100 ? -23.482 -9.017 46.205 1.00 53.06 100 ASP A CA 1
ATOM 805 C C . ASP A 1 100 ? -23.236 -9.449 47.655 1.00 53.06 100 ASP A C 1
ATOM 807 O O . ASP A 1 100 ? -22.780 -10.552 47.954 1.00 53.06 100 ASP A O 1
ATOM 811 N N . GLU A 1 101 ? -23.502 -8.494 48.544 1.00 51.66 101 GLU A N 1
ATOM 812 C CA . GLU A 1 101 ? -23.565 -8.662 49.988 1.00 51.66 101 GLU A CA 1
ATOM 813 C C . GLU A 1 101 ? -24.376 -9.909 50.360 1.00 51.66 101 GLU A C 1
ATOM 815 O O . GLU A 1 101 ? -25.526 -10.034 49.939 1.00 51.66 101 GLU A O 1
ATOM 820 N N . LEU A 1 102 ? -23.822 -10.768 51.224 1.00 47.62 102 LEU A N 1
ATOM 821 C CA . LEU A 1 102 ? -24.584 -11.403 52.305 1.00 47.62 102 LEU A CA 1
ATOM 822 C C . LEU A 1 102 ? -23.672 -11.847 53.456 1.00 47.62 102 LEU A C 1
ATOM 824 O O . LEU A 1 102 ? -22.706 -12.602 53.200 1.00 47.62 102 LEU A O 1
#

Sequence (102 aa):
MIDYLYTVYFNNRKIGVFGGSTKSFLKILGSINLKLNNISHFYFGQKLYGTDVFDKILEKKGTEAPSNSANFQDERGVFLIHNQFIDPKDKLVPTAFIDDEL

Foldseek 3Di:
DQPDKAFEAEPLHTQDIDSLAPVRVVVSCVVVPHDPVQFPAKEAAQVSPPGNCCVPPCVVGYDHDDCPDPSHPPNRYIYTYGPPPPVPVVPPDPCPDPPDDD

Secondary structure (DSSP, 8-state):
-----EEEEETTEEEEEE-S-HHHHHHHHHHTT--GGG-SEEEE-GGGTTSHHIIIIIHHHEEEPPTT-TT---TTEEEEE------TTTS-----------